Protein AF-A0A0L0C6X7-F1 (afdb_monomer_lite)

pLDDT: mean 72.26, std 14.41, range [31.62, 87.62]

Structure (mmCIF, N/CA/C/O backbone):
data_AF-A0A0L0C6X7-F1
#
_entry.id   AF-A0A0L0C6X7-F1
#
loop_
_atom_site.group_PDB
_atom_site.id
_atom_site.type_symbol
_atom_site.label_atom_id
_atom_site.label_alt_id
_atom_site.label_comp_id
_atom_site.label_asym_id
_atom_site.label_entity_id
_atom_site.label_seq_id
_atom_site.pdbx_PDB_ins_code
_atom_site.Cartn_x
_atom_site.Cartn_y
_atom_site.Cartn_z
_atom_site.occupancy
_atom_site.B_iso_or_equiv
_atom_site.auth_seq_id
_atom_site.auth_comp_id
_atom_site.auth_asym_id
_atom_site.auth_atom_id
_atom_site.pdbx_PDB_model_num
ATOM 1 N N . MET A 1 1 ? 3.028 7.356 3.551 1.00 39.34 1 MET A N 1
ATOM 2 C CA . MET A 1 1 ? 1.626 7.263 4.028 1.00 39.34 1 MET A CA 1
ATOM 3 C C . MET A 1 1 ? 0.658 8.236 3.333 1.00 39.34 1 MET A C 1
ATOM 5 O O . MET A 1 1 ? -0.517 8.190 3.660 1.00 39.34 1 MET A O 1
ATOM 9 N N . ASN A 1 2 ? 1.089 9.032 2.338 1.00 38.38 2 ASN A N 1
ATOM 10 C CA . ASN A 1 2 ? 0.201 9.917 1.555 1.00 38.38 2 ASN A CA 1
ATOM 11 C C . ASN A 1 2 ? -0.473 9.231 0.344 1.00 38.38 2 ASN A C 1
ATOM 13 O O . ASN A 1 2 ? -1.221 9.880 -0.368 1.00 38.38 2 ASN A O 1
ATOM 17 N N . ASN A 1 3 ? -0.219 7.934 0.121 1.00 51.28 3 ASN A N 1
ATOM 18 C CA . ASN A 1 3 ? -0.848 7.122 -0.938 1.00 51.28 3 ASN A CA 1
ATOM 19 C C . ASN A 1 3 ? -2.057 6.310 -0.435 1.00 51.28 3 ASN A C 1
ATOM 21 O O . ASN A 1 3 ? -2.528 5.401 -1.109 1.00 51.28 3 ASN A O 1
ATOM 25 N N . LEU A 1 4 ? -2.519 6.588 0.785 1.00 57.34 4 LEU A N 1
ATOM 26 C CA . LEU A 1 4 ? -3.798 6.093 1.280 1.00 57.34 4 LEU A CA 1
ATOM 27 C C . LEU A 1 4 ? -4.873 7.102 0.901 1.00 57.34 4 LEU A C 1
ATOM 29 O O . LEU A 1 4 ? -4.625 8.305 0.951 1.00 57.34 4 LEU A O 1
ATOM 33 N N . ASP A 1 5 ? -6.044 6.579 0.550 1.00 67.44 5 ASP A N 1
ATOM 34 C CA . ASP A 1 5 ? -7.225 7.338 0.153 1.00 67.44 5 ASP A CA 1
ATOM 35 C C . ASP A 1 5 ? -7.380 8.614 1.014 1.00 67.44 5 ASP A C 1
ATOM 37 O O . ASP A 1 5 ? -7.464 8.514 2.250 1.00 67.44 5 ASP A O 1
ATOM 41 N N . PRO A 1 6 ? -7.341 9.820 0.416 1.00 70.69 6 PRO A N 1
ATOM 42 C CA . PRO A 1 6 ? -7.302 11.076 1.163 1.00 70.69 6 PRO A CA 1
ATOM 43 C C . PRO A 1 6 ? -8.508 11.247 2.095 1.00 70.69 6 PRO A C 1
ATOM 45 O O . PRO A 1 6 ? -8.393 11.886 3.145 1.00 70.69 6 PRO A O 1
ATOM 48 N N . GLU A 1 7 ? -9.648 10.629 1.778 1.00 70.31 7 GLU A N 1
ATOM 49 C CA . GLU A 1 7 ? -10.823 10.606 2.653 1.00 70.31 7 GLU A CA 1
ATOM 50 C C . GLU A 1 7 ? -10.579 9.837 3.958 1.00 70.31 7 GLU A C 1
ATOM 52 O O . GLU A 1 7 ? -11.005 10.270 5.036 1.00 70.31 7 GLU A O 1
ATOM 57 N N . ILE A 1 8 ? -9.849 8.722 3.888 1.00 73.44 8 ILE A N 1
ATOM 58 C CA . ILE A 1 8 ? -9.523 7.880 5.044 1.00 73.44 8 ILE A CA 1
ATOM 59 C C . ILE A 1 8 ? -8.536 8.610 5.947 1.00 73.44 8 ILE A C 1
ATOM 61 O O . ILE A 1 8 ? -8.752 8.703 7.157 1.00 73.44 8 ILE A O 1
ATOM 65 N N . TYR A 1 9 ? -7.485 9.182 5.356 1.00 78.25 9 TYR A N 1
ATOM 66 C CA . TYR A 1 9 ? -6.502 9.967 6.096 1.00 78.25 9 TYR A CA 1
ATOM 67 C C . TYR A 1 9 ? -7.162 11.143 6.824 1.00 78.25 9 TYR A C 1
ATOM 69 O O . TYR A 1 9 ? -6.933 11.343 8.019 1.00 78.25 9 TYR A O 1
ATOM 77 N N . ASN A 1 10 ? -8.036 11.880 6.136 1.00 78.88 10 ASN A N 1
ATOM 78 C CA . ASN A 1 10 ? -8.756 12.999 6.731 1.00 78.88 10 ASN A CA 1
ATOM 79 C C . ASN A 1 10 ? -9.718 12.554 7.837 1.00 78.88 10 ASN A C 1
ATOM 81 O O . ASN A 1 10 ? -9.797 13.221 8.867 1.00 78.88 10 ASN A O 1
ATOM 85 N N . SER A 1 11 ? -10.414 11.428 7.670 1.00 78.38 11 SER A N 1
ATOM 86 C CA . SER A 1 11 ? -11.331 10.900 8.687 1.00 78.38 11 SER A CA 1
ATOM 87 C C . SER A 1 11 ? -10.588 10.459 9.950 1.00 78.38 11 SER A C 1
ATOM 89 O O . SER A 1 11 ? -10.944 10.876 11.050 1.00 78.38 11 SER A O 1
ATOM 91 N N . ILE A 1 12 ? -9.494 9.705 9.805 1.00 80.56 12 ILE A N 1
ATOM 92 C CA . ILE A 1 12 ? -8.656 9.273 10.934 1.00 80.56 12 ILE A CA 1
ATOM 93 C C . ILE A 1 12 ? -8.009 10.472 11.626 1.00 80.56 12 ILE A C 1
ATOM 95 O O . ILE A 1 12 ? -7.945 10.517 12.854 1.00 80.56 12 ILE A O 1
ATOM 99 N N . ARG A 1 13 ? -7.540 11.457 10.855 1.00 83.06 13 ARG A N 1
ATOM 100 C CA . ARG A 1 13 ? -6.948 12.681 11.398 1.00 83.06 13 ARG A CA 1
ATOM 101 C C . ARG A 1 13 ? -7.964 13.479 12.212 1.00 83.06 13 ARG A C 1
ATOM 103 O O . ARG A 1 13 ? -7.655 13.848 13.339 1.00 83.06 13 ARG A O 1
ATOM 110 N N . LYS A 1 14 ? -9.176 13.681 11.683 1.00 81.62 14 LYS A N 1
ATOM 111 C CA . LYS A 1 14 ? -10.276 14.346 12.400 1.00 81.62 14 LYS A CA 1
ATOM 112 C C . LYS A 1 14 ? -10.617 13.618 13.695 1.00 81.62 14 LYS A C 1
ATOM 114 O O . LYS A 1 14 ? -10.717 14.258 14.733 1.00 81.62 14 LYS A O 1
ATOM 119 N N . LEU A 1 15 ? -10.734 12.290 13.641 1.00 82.06 15 LEU A N 1
ATOM 120 C CA . LEU A 1 15 ? -10.953 11.460 14.823 1.00 82.06 15 LEU A CA 1
ATOM 121 C C . LEU A 1 15 ? -9.824 11.647 15.832 1.00 82.06 15 LEU A C 1
ATOM 123 O O . LEU A 1 15 ? -10.096 11.944 16.985 1.00 82.06 15 LEU A O 1
ATOM 127 N N . ARG A 1 16 ? -8.558 11.541 15.425 1.00 82.31 16 ARG A N 1
ATOM 128 C CA . ARG A 1 16 ? -7.404 11.701 16.319 1.00 82.31 16 ARG A CA 1
ATOM 129 C C . ARG A 1 16 ? -7.376 13.070 16.997 1.00 82.31 16 ARG A C 1
ATOM 131 O O . ARG A 1 16 ? -7.236 13.111 18.216 1.00 82.31 16 ARG A O 1
ATOM 138 N N . ASP A 1 17 ? -7.544 14.141 16.228 1.00 82.81 17 ASP A N 1
ATOM 139 C CA . ASP A 1 17 ? -7.424 15.523 16.701 1.00 82.81 17 ASP A CA 1
ATOM 140 C C . ASP A 1 17 ? -8.663 15.969 17.524 1.00 82.81 17 ASP A C 1
ATOM 142 O O . ASP A 1 17 ? -8.645 17.021 18.160 1.00 82.81 17 ASP A O 1
ATOM 146 N N . PHE A 1 18 ? -9.727 15.152 17.566 1.00 81.38 18 PHE A N 1
ATOM 147 C CA . PHE A 1 18 ? -10.926 15.400 18.371 1.00 81.38 18 PHE A CA 1
ATOM 148 C C . PHE A 1 18 ? -10.653 15.277 19.884 1.00 81.38 18 PHE A C 1
ATOM 150 O O . PHE A 1 18 ? -10.047 14.284 20.309 1.00 81.38 18 PHE A O 1
ATOM 157 N N . PRO A 1 19 ? -11.126 16.216 20.724 1.00 79.62 19 PRO A N 1
ATOM 158 C CA . PRO A 1 19 ? -10.933 16.155 22.170 1.00 79.62 19 PRO A CA 1
ATOM 159 C C . PRO A 1 19 ? -11.627 14.935 22.786 1.00 79.62 19 PRO A C 1
ATOM 161 O O . PRO A 1 19 ? -12.753 14.587 22.431 1.00 79.62 19 PRO A O 1
ATOM 164 N N . ASN A 1 20 ? -10.941 14.294 23.734 1.00 75.19 20 ASN A N 1
ATOM 165 C CA . ASN A 1 20 ? -11.393 13.059 24.380 1.00 75.19 20 ASN A CA 1
ATOM 166 C C . ASN A 1 20 ? -12.726 13.223 25.126 1.00 75.19 20 ASN A C 1
ATOM 168 O O . ASN A 1 20 ? -13.497 12.270 25.179 1.00 75.19 20 ASN A O 1
ATOM 172 N N . ASP A 1 21 ? -13.020 14.420 25.630 1.00 73.25 21 ASP A N 1
ATOM 173 C CA . ASP A 1 21 ? -14.218 14.716 26.427 1.00 73.25 21 ASP A CA 1
ATOM 174 C C . ASP A 1 21 ? -15.498 14.843 25.580 1.00 73.25 21 ASP A C 1
ATOM 176 O O . ASP A 1 21 ? -16.597 14.922 26.115 1.00 73.25 21 ASP A O 1
ATOM 180 N N . GLN A 1 22 ? -15.366 14.866 24.248 1.00 73.81 22 GLN A N 1
ATOM 181 C CA . GLN A 1 22 ? -16.485 14.980 23.303 1.00 73.81 22 GLN A CA 1
ATOM 182 C C . GLN A 1 22 ? -16.651 13.727 22.435 1.00 73.81 22 GLN A C 1
ATOM 184 O O . GLN A 1 22 ? -17.471 13.720 21.521 1.00 73.81 22 GLN A O 1
ATOM 189 N N . VAL A 1 23 ? -15.901 12.653 22.698 1.00 74.12 23 VAL A N 1
ATOM 190 C CA . VAL A 1 23 ? -15.968 11.424 21.886 1.00 74.12 23 VAL A CA 1
ATOM 191 C C . VAL A 1 23 ? -17.353 10.779 21.962 1.00 74.12 23 VAL A C 1
ATOM 193 O O . VAL A 1 23 ? -17.857 10.317 20.946 1.00 74.12 23 VAL A O 1
ATOM 196 N N . GLU A 1 24 ? -18.011 10.844 23.121 1.00 72.69 24 GLU A N 1
ATOM 197 C CA . GLU A 1 24 ? -19.377 10.331 23.305 1.00 72.69 24 GLU A CA 1
ATOM 198 C C . GLU A 1 24 ? -20.423 11.095 22.476 1.00 72.69 24 GLU A C 1
ATOM 200 O O . GLU A 1 24 ? -21.462 10.540 22.139 1.00 72.69 24 GLU A O 1
ATOM 205 N N . SER A 1 25 ? -20.145 12.345 22.082 1.00 75.25 25 SER A N 1
ATOM 206 C CA . SER A 1 25 ? -21.055 13.132 21.232 1.00 75.25 25 SER A CA 1
ATOM 207 C C . SER A 1 25 ? -21.041 12.715 19.760 1.00 75.25 25 SER A C 1
ATOM 209 O O . SER A 1 25 ? -21.909 13.134 18.997 1.00 75.25 25 SER A O 1
ATOM 211 N N . LEU A 1 26 ? -20.057 11.906 19.355 1.00 73.31 26 LEU A N 1
ATOM 212 C CA . LEU A 1 26 ? -19.946 11.408 17.987 1.00 73.31 26 LEU A CA 1
ATOM 213 C C . LEU A 1 26 ? -20.868 10.207 17.724 1.00 73.31 26 LEU A C 1
ATOM 215 O O . LEU A 1 26 ? -21.070 9.896 16.554 1.00 73.31 26 LEU A O 1
ATOM 219 N N . ASP A 1 27 ? -21.400 9.562 18.776 1.00 77.56 27 ASP A N 1
ATOM 220 C CA . ASP A 1 27 ? -22.283 8.378 18.717 1.00 77.56 27 ASP A CA 1
ATOM 221 C C . ASP A 1 27 ? -21.803 7.338 17.684 1.00 77.56 27 ASP A C 1
ATOM 223 O O . ASP A 1 27 ? -22.533 6.880 16.805 1.00 77.56 27 ASP A O 1
ATOM 227 N N . LEU A 1 28 ? -20.497 7.052 17.740 1.00 81.75 28 LEU A N 1
ATOM 228 C CA . LEU A 1 28 ? -19.824 6.108 16.856 1.00 81.75 28 LEU A CA 1
ATOM 229 C C . LEU A 1 28 ? -19.820 4.729 17.501 1.00 81.75 28 LEU A C 1
ATOM 231 O O . LEU A 1 28 ? -19.315 4.558 18.609 1.00 81.75 28 LEU A O 1
ATOM 235 N N . ASP A 1 29 ? -20.268 3.728 16.760 1.00 86.31 29 ASP A N 1
ATOM 236 C CA . ASP A 1 29 ? -20.095 2.323 17.094 1.00 86.31 29 ASP A CA 1
ATOM 237 C C . ASP A 1 29 ? -18.917 1.716 16.312 1.00 86.31 29 ASP A C 1
ATOM 239 O O . ASP A 1 29 ? -18.324 2.334 15.422 1.00 86.31 29 ASP A O 1
ATOM 243 N N . PHE A 1 30 ? -18.526 0.484 16.645 1.00 86.31 30 PHE A N 1
ATOM 244 C CA . PHE A 1 30 ? -17.480 -0.231 15.906 1.00 86.31 30 PHE A CA 1
ATOM 245 C C . PHE A 1 30 ? -18.008 -0.824 14.589 1.00 86.31 30 PHE A C 1
ATOM 247 O O . PHE A 1 30 ? -17.733 -1.982 14.264 1.00 86.31 30 PHE A O 1
ATOM 254 N N . THR A 1 31 ? -18.756 -0.036 13.820 1.00 86.19 31 THR A N 1
ATOM 255 C CA . THR A 1 31 ? -19.255 -0.415 12.498 1.00 86.19 31 THR A CA 1
ATOM 256 C C . THR A 1 31 ? -18.764 0.540 11.417 1.00 86.19 31 THR A C 1
ATOM 258 O O . THR A 1 31 ? -18.286 1.647 11.679 1.00 86.19 31 THR A O 1
ATOM 261 N N . ILE A 1 32 ? -18.813 0.086 10.166 1.00 83.81 32 ILE A N 1
ATOM 262 C CA . ILE A 1 32 ? -18.479 0.906 9.008 1.00 83.81 32 ILE A CA 1
ATOM 263 C C . ILE A 1 32 ? -19.396 0.608 7.823 1.00 83.81 32 ILE A C 1
ATOM 265 O O . ILE A 1 32 ? -19.669 -0.547 7.497 1.00 83.81 32 ILE A O 1
ATOM 269 N N . GLY A 1 33 ? -19.815 1.662 7.121 1.00 78.38 33 GLY A N 1
ATOM 270 C CA . GLY A 1 33 ? -20.467 1.548 5.820 1.00 78.38 33 GLY A CA 1
ATOM 271 C C . GLY A 1 33 ? -19.505 0.993 4.764 1.00 78.38 33 GLY A C 1
ATOM 272 O O . GLY A 1 33 ? -18.501 1.614 4.405 1.00 78.38 33 GLY A O 1
ATOM 273 N N . GLY A 1 34 ? -19.793 -0.206 4.274 1.00 72.31 34 GLY A N 1
ATOM 274 C CA . GLY A 1 34 ? -19.127 -0.827 3.138 1.00 72.31 34 GLY A CA 1
ATOM 275 C C . GLY A 1 34 ? -19.518 -0.178 1.808 1.00 72.31 34 GLY A C 1
ATOM 276 O O . GLY A 1 34 ? -20.500 0.552 1.707 1.00 72.31 34 GLY A O 1
ATOM 277 N N . SER A 1 35 ? -18.763 -0.491 0.751 1.00 66.31 35 SER A N 1
ATOM 278 C CA . SER A 1 35 ? -18.944 0.100 -0.591 1.00 66.31 35 SER A CA 1
ATOM 279 C C . SER A 1 35 ? -20.312 -0.163 -1.236 1.00 66.31 35 SER A C 1
ATOM 281 O O . SER A 1 35 ? -20.698 0.552 -2.152 1.00 66.31 35 SER A O 1
ATOM 283 N N . GLN A 1 36 ? -21.048 -1.169 -0.757 1.00 67.94 36 GLN A N 1
ATOM 284 C CA . GLN A 1 36 ? -22.376 -1.546 -1.255 1.00 67.94 36 GLN A CA 1
ATOM 285 C C . GLN A 1 36 ? -23.506 -1.159 -0.285 1.00 67.94 36 GLN A C 1
ATOM 287 O O . GLN A 1 36 ? -24.591 -1.726 -0.346 1.00 67.94 36 GLN A O 1
ATOM 292 N N . GLY A 1 37 ? -23.250 -0.248 0.661 1.00 70.50 37 GLY A N 1
ATOM 293 C CA . GLY A 1 37 ? -24.230 0.134 1.687 1.00 70.50 37 GLY A CA 1
ATOM 294 C C . GLY A 1 37 ? -24.436 -0.915 2.786 1.00 70.50 37 GLY A C 1
ATOM 295 O O . GLY A 1 37 ? -25.290 -0.743 3.649 1.00 70.50 37 GLY A O 1
ATOM 296 N N . GLN A 1 38 ? -23.648 -1.992 2.782 1.00 78.94 38 GLN A N 1
ATOM 297 C CA . GLN A 1 38 ? -23.633 -2.988 3.852 1.00 78.94 38 GLN A CA 1
ATOM 298 C C . GLN A 1 38 ? -22.901 -2.447 5.083 1.00 78.94 38 GLN A C 1
ATOM 300 O O . GLN A 1 38 ? -21.799 -1.920 4.958 1.00 78.94 38 GLN A O 1
ATOM 305 N N . ILE A 1 39 ? -23.488 -2.598 6.266 1.00 82.75 39 ILE A N 1
ATOM 306 C CA . ILE A 1 39 ? -22.820 -2.271 7.528 1.00 82.75 39 ILE A CA 1
ATOM 307 C C . ILE A 1 39 ? -21.921 -3.451 7.890 1.00 82.75 39 ILE A C 1
ATOM 309 O O . ILE A 1 39 ? -22.380 -4.591 7.950 1.00 82.75 39 ILE A O 1
ATOM 313 N N . VAL A 1 40 ? -20.633 -3.182 8.081 1.00 83.94 40 VAL A N 1
ATOM 314 C CA . VAL A 1 40 ? -19.640 -4.186 8.464 1.00 83.94 40 VAL A CA 1
ATOM 315 C C . VAL A 1 40 ? -19.156 -3.885 9.872 1.00 83.94 40 VAL A C 1
ATOM 317 O O . VAL A 1 40 ? -18.713 -2.774 10.159 1.00 83.94 40 VAL A O 1
ATOM 320 N N . ASP A 1 41 ? -19.221 -4.886 10.740 1.00 86.44 41 ASP A N 1
ATOM 321 C CA . ASP A 1 41 ? -18.661 -4.818 12.083 1.00 86.44 41 ASP A CA 1
ATOM 322 C C . ASP A 1 41 ? -17.118 -4.863 12.014 1.00 86.44 41 ASP A C 1
ATOM 324 O O . ASP A 1 41 ? -16.539 -5.802 11.463 1.00 86.44 41 ASP A O 1
ATOM 328 N N . LEU A 1 42 ? -16.438 -3.864 12.590 1.00 84.88 42 LEU A N 1
ATOM 329 C CA . LEU A 1 42 ? -14.969 -3.817 12.688 1.00 84.88 42 LEU A CA 1
ATOM 330 C C . LEU A 1 42 ? -14.425 -4.817 13.722 1.00 84.88 42 LEU A C 1
ATOM 332 O O . LEU A 1 42 ? -13.296 -5.285 13.605 1.00 84.88 42 LEU A O 1
ATOM 336 N N . ILE A 1 43 ? -15.228 -5.139 14.738 1.00 84.50 43 ILE A N 1
ATOM 337 C CA . ILE A 1 43 ? -14.937 -6.123 15.790 1.00 84.50 43 ILE A CA 1
ATOM 338 C C . ILE A 1 43 ? -16.163 -7.020 16.008 1.00 84.50 43 ILE A C 1
ATOM 340 O O . ILE A 1 43 ? -17.273 -6.606 15.681 1.00 84.50 43 ILE A O 1
ATOM 344 N N . PRO A 1 44 ? -16.025 -8.218 16.604 1.00 83.69 44 PRO A N 1
ATOM 345 C CA . PRO A 1 44 ? -17.174 -9.076 16.885 1.00 83.69 44 PRO A CA 1
ATOM 346 C C . PRO A 1 44 ? -18.231 -8.349 17.733 1.00 83.69 44 PRO A C 1
ATOM 348 O O . PRO A 1 44 ? -17.939 -7.930 18.851 1.00 83.69 44 PRO A O 1
ATOM 351 N N . ASN A 1 45 ? -19.464 -8.240 17.225 1.00 83.38 45 ASN A N 1
ATOM 352 C CA . ASN A 1 45 ? -20.555 -7.452 17.822 1.00 83.38 45 ASN A CA 1
ATOM 353 C C . ASN A 1 45 ? -20.269 -5.939 17.919 1.00 83.38 45 ASN A C 1
ATOM 355 O O . ASN A 1 45 ? -20.712 -5.291 18.870 1.00 83.38 45 ASN A O 1
ATOM 359 N N . GLY A 1 46 ? -19.552 -5.372 16.945 1.00 82.00 46 GLY A N 1
ATOM 360 C CA . GLY A 1 46 ? -19.185 -3.954 16.912 1.00 82.00 46 GLY A CA 1
ATOM 361 C C . GLY A 1 46 ? -20.378 -3.000 17.000 1.00 82.00 46 GLY A C 1
ATOM 362 O O . GLY A 1 46 ? -20.298 -2.004 17.712 1.00 82.00 46 GLY A O 1
ATOM 363 N N . SER A 1 47 ? -21.517 -3.382 16.419 1.00 82.44 47 SER A N 1
ATOM 364 C CA . SER A 1 47 ? -22.804 -2.670 16.522 1.00 82.44 47 SER A CA 1
ATOM 365 C C . SER A 1 47 ? -23.321 -2.452 17.961 1.00 82.44 47 SER A C 1
ATOM 367 O O . SER A 1 47 ? -24.231 -1.660 18.184 1.00 82.44 47 SER A O 1
ATOM 369 N N . LYS A 1 48 ? -22.808 -3.186 18.960 1.00 82.50 48 LYS A N 1
ATOM 370 C CA . LYS A 1 48 ? -23.206 -3.052 20.380 1.00 82.50 48 LYS A CA 1
ATOM 371 C C . LYS A 1 48 ? -22.169 -2.325 21.230 1.00 82.50 48 LYS A C 1
ATOM 373 O O . LYS A 1 48 ? -22.397 -2.117 22.420 1.00 82.50 48 LYS A O 1
ATOM 378 N N . ILE A 1 49 ? -21.014 -2.009 20.653 1.00 85.31 49 ILE A N 1
ATOM 379 C CA . ILE A 1 49 ? -19.882 -1.437 21.367 1.00 85.31 49 ILE A CA 1
ATOM 380 C C . ILE A 1 49 ? -19.754 0.007 20.904 1.00 85.31 49 ILE A C 1
ATOM 382 O O . ILE A 1 49 ? -19.479 0.274 19.739 1.00 85.31 49 ILE A O 1
ATOM 386 N N . GLN A 1 50 ? -19.964 0.928 21.837 1.00 84.62 50 GLN A N 1
ATOM 387 C CA . GLN A 1 50 ? -19.814 2.357 21.600 1.00 84.62 50 GLN A CA 1
ATOM 388 C C . GLN A 1 50 ? -18.346 2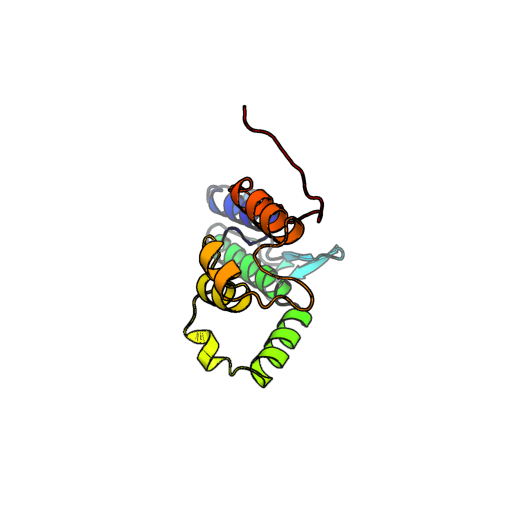.763 21.729 1.00 84.62 50 GLN A C 1
ATOM 390 O O . GLN A 1 50 ? -17.625 2.286 22.615 1.00 84.62 50 GLN A O 1
ATOM 395 N N . VAL A 1 51 ? -17.900 3.644 20.840 1.00 83.88 51 VAL A N 1
ATOM 396 C CA . VAL A 1 51 ? -16.555 4.208 20.870 1.00 83.88 51 VAL A CA 1
ATOM 397 C C . VAL A 1 51 ? -16.497 5.246 21.985 1.00 83.88 51 VAL A C 1
ATOM 399 O O . VAL A 1 51 ? -17.209 6.243 21.994 1.00 83.88 51 VAL A O 1
ATOM 402 N N . ASN A 1 52 ? -15.599 5.012 22.931 1.00 83.69 52 ASN A N 1
ATOM 403 C CA . ASN A 1 52 ? -15.311 5.906 24.049 1.00 83.69 52 ASN A CA 1
ATOM 404 C C . ASN A 1 52 ? -13.860 6.397 23.976 1.00 83.69 52 ASN A C 1
ATOM 406 O O . ASN A 1 52 ? -13.057 5.911 23.176 1.00 83.69 52 ASN A O 1
ATOM 410 N N . SER A 1 53 ? -13.488 7.363 24.814 1.00 80.62 53 SER A N 1
ATOM 411 C CA . SER A 1 53 ? -12.172 8.016 24.750 1.00 80.62 53 SER A CA 1
ATOM 412 C C . SER A 1 53 ? -11.004 7.031 24.898 1.00 80.62 53 SER A C 1
ATOM 414 O O . SER A 1 53 ? -9.958 7.215 24.277 1.00 80.62 53 SER A O 1
ATOM 416 N N . SER A 1 54 ? -11.193 5.952 25.663 1.00 82.81 54 SER A N 1
ATOM 417 C CA . SER A 1 54 ? -10.203 4.882 25.841 1.00 82.81 54 SER A CA 1
ATOM 418 C C . SER A 1 54 ? -10.125 3.921 24.648 1.00 82.81 54 SER A C 1
ATOM 420 O O . SER A 1 54 ? -9.041 3.453 24.311 1.00 82.81 54 SER A O 1
ATOM 422 N N . SER A 1 55 ? -11.249 3.638 23.983 1.00 83.38 55 SER A N 1
ATOM 423 C CA . SER A 1 55 ? -11.327 2.716 22.838 1.00 83.38 55 SER A CA 1
ATOM 424 C C . SER A 1 55 ? -11.179 3.404 21.476 1.00 83.38 55 SER A C 1
ATOM 426 O O . SER A 1 55 ? -11.003 2.738 20.459 1.00 83.38 55 SER A O 1
ATOM 428 N N . LYS A 1 56 ? -11.134 4.738 21.444 1.00 83.56 56 LYS A N 1
ATOM 429 C CA . LYS A 1 56 ? -10.867 5.562 20.257 1.00 83.56 56 LYS A CA 1
ATOM 430 C C . LYS A 1 56 ? -9.651 5.091 19.455 1.00 83.56 56 LYS A C 1
ATOM 432 O O . LYS A 1 56 ? -9.705 4.987 18.231 1.00 83.56 56 LYS A O 1
ATOM 437 N N . PHE A 1 57 ? -8.546 4.785 20.134 1.00 84.75 57 PHE A N 1
ATOM 438 C CA . PHE A 1 57 ? -7.329 4.310 19.469 1.00 84.75 57 PHE A CA 1
ATOM 439 C C . PHE A 1 57 ? -7.516 2.919 18.847 1.00 84.75 57 PHE A C 1
ATOM 441 O O . PHE A 1 57 ? -7.016 2.645 17.753 1.00 84.75 57 PHE A O 1
ATOM 448 N N . GLN A 1 58 ? -8.277 2.056 19.521 1.00 87.62 58 GLN A N 1
ATOM 449 C CA . GLN A 1 58 ? -8.638 0.740 19.008 1.00 87.62 58 GLN A CA 1
ATOM 450 C C . GLN A 1 58 ? -9.530 0.870 17.769 1.00 87.62 58 GLN A C 1
ATOM 452 O O . GLN A 1 58 ? -9.235 0.238 16.760 1.00 87.62 58 GLN A O 1
ATOM 457 N N . TYR A 1 59 ? -10.540 1.746 17.800 1.00 87.12 59 TYR A N 1
ATOM 458 C CA . TYR A 1 59 ? -11.393 2.027 16.643 1.00 87.12 59 TYR A CA 1
ATOM 459 C C . TYR A 1 59 ? -10.575 2.480 15.431 1.00 87.12 59 TYR A C 1
ATOM 461 O O . TYR A 1 59 ? -10.697 1.904 14.355 1.00 87.12 59 TYR A O 1
ATOM 469 N N . ILE A 1 60 ? -9.673 3.453 15.611 1.00 86.25 60 ILE A N 1
ATOM 470 C CA . ILE A 1 60 ? -8.793 3.934 14.535 1.00 86.25 60 ILE A CA 1
ATOM 471 C C . ILE A 1 60 ? -7.931 2.795 13.979 1.00 86.25 60 ILE A C 1
ATOM 473 O O . ILE A 1 60 ? -7.777 2.667 12.766 1.00 86.25 60 ILE A O 1
ATOM 477 N N . THR A 1 61 ? -7.373 1.959 14.854 1.00 87.12 61 THR A N 1
ATOM 478 C CA . THR A 1 61 ? -6.516 0.840 14.447 1.00 87.12 61 THR A CA 1
ATOM 479 C C . THR A 1 61 ? -7.292 -0.194 13.632 1.00 87.12 61 THR A C 1
ATOM 481 O O . THR A 1 61 ? -6.818 -0.616 12.576 1.00 87.12 61 THR A O 1
ATOM 484 N N . GLU A 1 62 ? -8.488 -0.580 14.076 1.00 86.75 62 GLU A N 1
ATOM 485 C CA . GLU A 1 62 ? -9.333 -1.541 13.358 1.00 86.75 62 GLU A CA 1
ATOM 486 C C . GLU A 1 62 ? -9.887 -0.959 12.052 1.00 86.75 62 GLU A C 1
ATOM 488 O O . GLU A 1 62 ? -9.880 -1.635 11.024 1.00 86.75 62 GLU A O 1
ATOM 493 N N . LEU A 1 63 ? -10.246 0.327 12.035 1.00 84.12 63 LEU A N 1
ATOM 494 C CA . LEU A 1 63 ? -10.632 1.044 10.821 1.00 84.12 63 LEU A CA 1
ATOM 495 C C . LEU A 1 63 ? -9.502 1.034 9.777 1.00 84.12 63 LEU A C 1
ATOM 497 O O . LEU A 1 63 ? -9.736 0.713 8.609 1.00 84.12 63 LEU A O 1
ATOM 501 N N . CYS A 1 64 ? -8.269 1.337 10.199 1.00 83.62 64 CYS A N 1
ATOM 502 C CA . CYS A 1 64 ? -7.080 1.260 9.351 1.00 83.62 64 CYS A CA 1
ATOM 503 C C . CYS A 1 64 ? -6.882 -0.151 8.795 1.00 83.62 64 CYS A C 1
ATOM 505 O O . CYS A 1 64 ? -6.689 -0.307 7.591 1.00 83.62 64 CYS A O 1
ATOM 507 N N . LYS A 1 65 ? -6.945 -1.179 9.650 1.00 83.50 65 LYS A N 1
ATOM 508 C CA . LYS A 1 65 ? -6.786 -2.581 9.237 1.00 83.50 65 LYS A CA 1
ATOM 509 C C . LYS A 1 65 ? -7.848 -2.997 8.231 1.00 83.50 65 LYS A C 1
ATOM 511 O O . LYS A 1 65 ? -7.498 -3.573 7.205 1.00 83.50 65 LYS A O 1
ATOM 516 N N . TYR A 1 66 ? -9.117 -2.688 8.492 1.00 82.88 66 TYR A N 1
ATOM 517 C CA . TYR A 1 66 ? -10.221 -3.014 7.595 1.00 82.88 66 TYR A CA 1
ATOM 518 C C . TYR A 1 66 ? -10.028 -2.366 6.221 1.00 82.88 66 TYR A C 1
ATOM 520 O O . TYR A 1 66 ? -10.102 -3.039 5.193 1.00 82.88 66 TYR A O 1
ATOM 528 N N . LYS A 1 67 ? -9.699 -1.070 6.187 1.00 78.25 67 LYS A N 1
ATOM 529 C CA . LYS A 1 67 ? -9.476 -0.344 4.932 1.00 78.25 67 LYS A CA 1
ATOM 530 C C . LYS A 1 67 ? -8.223 -0.801 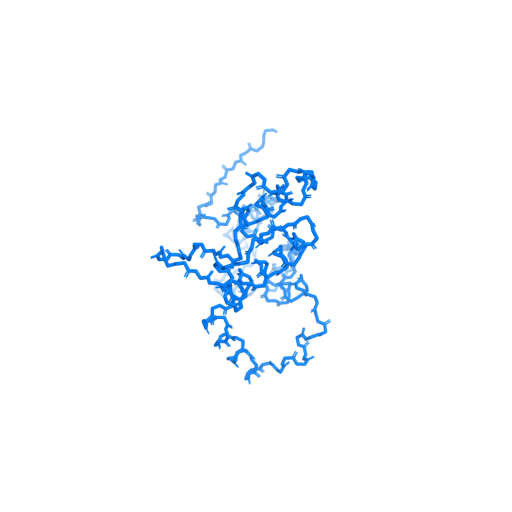4.183 1.00 78.25 67 LYS A C 1
ATOM 532 O O . LYS A 1 67 ? -8.277 -0.939 2.964 1.00 78.25 67 LYS A O 1
ATOM 537 N N . LEU A 1 68 ? -7.123 -1.083 4.884 1.00 75.88 68 LEU A N 1
ATOM 538 C CA . LEU A 1 68 ? -5.914 -1.653 4.280 1.00 75.88 68 LEU A CA 1
ATOM 539 C C . LEU A 1 68 ? -6.194 -3.044 3.704 1.00 75.88 68 LEU A C 1
ATOM 541 O O . LEU A 1 68 ? -5.818 -3.317 2.570 1.00 75.88 68 LEU A O 1
ATOM 545 N N . SER A 1 69 ? -6.921 -3.888 4.435 1.00 74.69 69 SER A N 1
ATOM 546 C C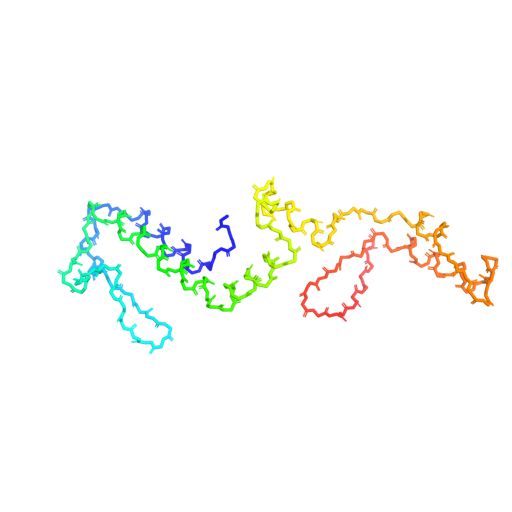A . SER A 1 69 ? -7.306 -5.231 3.980 1.00 74.69 69 SER A CA 1
ATOM 547 C C . SER A 1 69 ? -8.216 -5.177 2.753 1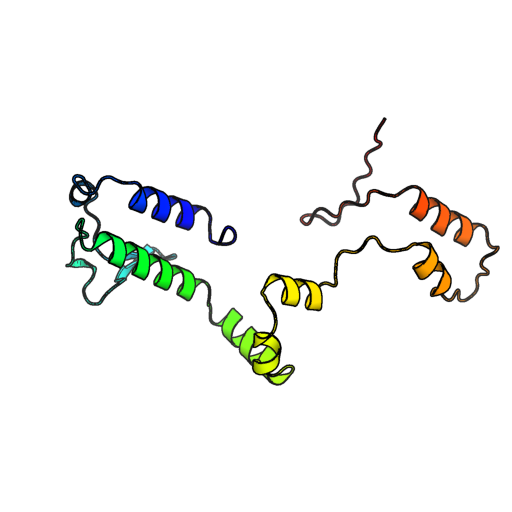.00 74.69 69 SER A C 1
ATOM 549 O O . SER A 1 69 ? -8.031 -5.948 1.820 1.00 74.69 69 SER A O 1
ATOM 551 N N . ALA A 1 70 ? -9.145 -4.218 2.695 1.00 65.81 70 ALA A N 1
ATOM 552 C CA . ALA A 1 70 ? -9.962 -3.977 1.505 1.00 65.81 70 ALA A CA 1
ATOM 553 C C . ALA A 1 70 ? -9.146 -3.466 0.299 1.00 65.81 70 ALA A C 1
ATOM 555 O O . ALA A 1 70 ? -9.588 -3.606 -0.842 1.00 65.81 70 ALA A O 1
ATOM 556 N N . CYS A 1 71 ? -7.969 -2.879 0.537 1.00 60.66 71 CYS A N 1
ATOM 557 C CA . CYS A 1 71 ? -7.011 -2.503 -0.503 1.00 60.66 71 CYS A CA 1
ATOM 558 C C . CYS A 1 71 ? -6.227 -3.729 -1.019 1.00 60.66 71 CYS A C 1
ATOM 560 O O . CYS A 1 71 ? -5.966 -3.839 -2.217 1.00 60.66 71 CYS A O 1
ATOM 562 N N . PHE A 1 72 ? -5.954 -4.714 -0.151 1.00 62.91 72 PHE A N 1
ATOM 563 C CA . PHE A 1 72 ? -5.474 -6.055 -0.520 1.00 62.91 72 PHE A CA 1
ATOM 564 C C . PHE A 1 72 ? -6.607 -6.916 -1.088 1.00 62.91 72 PHE A C 1
ATOM 566 O O . PHE A 1 72 ? -6.965 -7.973 -0.569 1.00 62.91 72 PHE A O 1
ATOM 573 N N . ARG A 1 73 ? -7.197 -6.446 -2.185 1.00 65.75 73 ARG A N 1
ATOM 574 C CA . ARG A 1 73 ? -8.184 -7.219 -2.929 1.00 65.75 73 ARG A CA 1
ATOM 575 C C . ARG A 1 73 ? -7.541 -8.506 -3.478 1.00 65.75 73 ARG A C 1
ATOM 577 O O . ARG A 1 73 ? -6.329 -8.526 -3.712 1.00 65.75 73 ARG A O 1
ATOM 584 N N . PRO A 1 74 ? -8.320 -9.573 -3.736 1.00 69.25 74 PRO A N 1
ATOM 585 C CA . PRO A 1 74 ? -7.800 -10.832 -4.283 1.00 69.25 74 PRO A CA 1
ATOM 586 C C . PRO A 1 74 ? -6.952 -10.656 -5.552 1.00 69.25 74 PRO A C 1
ATOM 588 O O . PRO A 1 74 ? -6.019 -11.420 -5.767 1.00 69.25 74 PRO A O 1
ATOM 591 N N . GLN A 1 75 ? -7.202 -9.611 -6.345 1.00 72.75 75 GLN A N 1
ATOM 592 C CA . GLN A 1 75 ? -6.406 -9.265 -7.524 1.00 72.75 75 GLN A CA 1
ATOM 593 C C . GLN A 1 75 ? -4.938 -8.981 -7.173 1.00 72.75 75 GLN A C 1
ATOM 595 O O . GLN A 1 75 ? -4.038 -9.477 -7.845 1.00 72.75 75 GLN A O 1
ATOM 600 N N . THR A 1 76 ? -4.685 -8.230 -6.098 1.00 74.19 76 THR A N 1
ATOM 601 C CA . THR A 1 76 ? -3.324 -7.921 -5.635 1.00 74.19 76 THR A CA 1
ATOM 602 C C . THR A 1 76 ? -2.634 -9.173 -5.101 1.00 74.19 76 THR A C 1
ATOM 604 O O . THR A 1 76 ? -1.444 -9.364 -5.327 1.00 74.19 76 THR A O 1
ATOM 607 N N . LEU A 1 77 ? -3.377 -10.058 -4.429 1.00 79.25 77 LEU A N 1
ATOM 608 C CA . LEU A 1 77 ? -2.840 -11.333 -3.947 1.00 79.25 77 LEU A CA 1
ATOM 609 C C . LEU A 1 77 ? -2.457 -12.267 -5.100 1.00 79.25 77 LEU A C 1
ATOM 611 O O . LEU A 1 77 ? -1.394 -12.871 -5.043 1.00 79.25 77 LEU A O 1
ATOM 615 N N . TRP A 1 78 ? -3.262 -12.348 -6.162 1.00 82.94 78 TRP A N 1
ATOM 616 C CA . TRP A 1 78 ? -2.909 -13.127 -7.355 1.00 82.94 78 TRP A CA 1
ATOM 617 C C . TRP A 1 78 ? -1.711 -12.551 -8.103 1.00 82.94 78 TRP A C 1
ATOM 619 O O . TRP A 1 78 ? -0.888 -13.310 -8.605 1.00 82.94 78 TRP A O 1
ATOM 629 N N . LEU A 1 79 ? -1.575 -11.223 -8.139 1.00 80.62 79 LEU A N 1
ATOM 630 C CA . LEU A 1 79 ? -0.379 -10.586 -8.681 1.00 80.62 79 LEU A CA 1
ATOM 631 C C . LEU A 1 79 ? 0.863 -10.959 -7.865 1.00 80.62 79 LEU A C 1
ATOM 633 O O . LEU A 1 79 ? 1.881 -11.324 -8.443 1.00 80.62 79 LEU A O 1
ATOM 637 N N . LEU A 1 80 ? 0.779 -10.894 -6.533 1.00 79.62 80 LEU A N 1
ATOM 638 C CA . LEU A 1 80 ? 1.877 -11.289 -5.649 1.00 79.62 80 LEU A CA 1
ATOM 639 C C . LEU A 1 80 ? 2.216 -12.776 -5.788 1.00 79.62 80 LEU A C 1
ATOM 641 O O . LEU A 1 80 ? 3.392 -13.127 -5.771 1.00 79.62 80 LEU A O 1
ATOM 645 N N . ASP A 1 81 ? 1.211 -13.635 -5.959 1.00 84.06 81 ASP A N 1
ATOM 646 C CA . ASP A 1 81 ? 1.411 -15.066 -6.189 1.00 84.06 81 ASP A CA 1
ATOM 647 C C . ASP A 1 81 ? 2.121 -15.326 -7.525 1.00 84.06 81 ASP A C 1
ATOM 649 O O . ASP A 1 81 ? 3.136 -16.020 -7.559 1.00 84.06 81 ASP A O 1
ATOM 653 N N . GLY A 1 82 ? 1.671 -14.682 -8.607 1.00 85.62 82 GLY A N 1
ATOM 654 C CA . GLY A 1 82 ? 2.334 -14.750 -9.910 1.00 85.62 82 GLY A CA 1
ATOM 655 C C . GLY A 1 82 ? 3.759 -14.189 -9.880 1.00 85.62 82 GLY A C 1
ATOM 656 O O . GLY A 1 82 ? 4.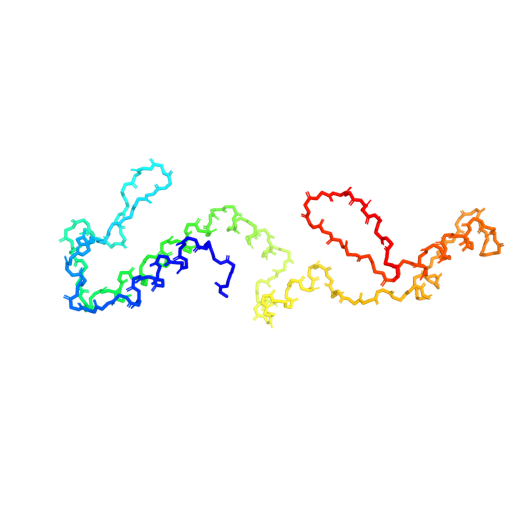676 -14.791 -10.434 1.00 85.62 82 GLY A O 1
ATOM 657 N N . LEU A 1 83 ? 3.978 -13.079 -9.172 1.00 83.00 83 LEU A N 1
ATOM 658 C CA . LEU A 1 83 ? 5.306 -12.492 -9.001 1.00 83.00 83 LEU A CA 1
ATOM 659 C C . LEU A 1 83 ? 6.238 -13.432 -8.227 1.00 83.00 83 LEU A C 1
ATOM 661 O O . LEU A 1 83 ? 7.388 -13.600 -8.621 1.00 83.00 83 LEU A O 1
ATOM 665 N N . ASN A 1 84 ? 5.738 -14.089 -7.177 1.00 84.38 84 ASN A N 1
ATOM 666 C CA . ASN A 1 84 ? 6.511 -15.024 -6.358 1.00 84.38 84 ASN A CA 1
ATOM 667 C C . ASN A 1 84 ? 6.946 -16.285 -7.129 1.00 84.38 84 ASN A C 1
ATOM 669 O O . ASN A 1 84 ? 7.935 -16.916 -6.757 1.00 84.38 84 ASN A O 1
ATOM 673 N N . GLN A 1 85 ? 6.241 -16.651 -8.207 1.00 84.50 85 GLN A N 1
ATOM 674 C CA . GLN A 1 85 ? 6.652 -17.748 -9.093 1.00 84.50 85 GLN A CA 1
ATOM 675 C C . GLN A 1 85 ? 7.876 -17.389 -9.949 1.00 84.50 85 GLN A C 1
ATOM 677 O O . GLN A 1 85 ? 8.659 -18.273 -10.290 1.00 84.50 85 GLN A O 1
ATOM 682 N N . ILE A 1 86 ? 8.051 -16.108 -10.287 1.00 84.38 86 ILE A N 1
ATOM 683 C CA . ILE A 1 86 ? 9.145 -15.628 -11.144 1.00 84.38 86 ILE A CA 1
ATOM 684 C C . ILE A 1 86 ? 10.328 -15.163 -10.288 1.00 84.38 86 ILE A C 1
ATOM 686 O O . ILE A 1 86 ? 11.475 -15.524 -10.547 1.00 84.38 86 ILE A O 1
ATOM 690 N N . ILE A 1 87 ? 10.051 -14.369 -9.253 1.00 82.12 87 ILE A N 1
ATOM 691 C CA . ILE A 1 87 ? 11.044 -13.781 -8.357 1.00 82.12 87 ILE A CA 1
ATOM 692 C C . ILE A 1 87 ? 10.665 -14.159 -6.923 1.00 82.12 87 ILE A C 1
ATOM 694 O O . ILE A 1 87 ? 9.640 -13.691 -6.422 1.00 82.12 87 ILE A O 1
ATOM 698 N N . PRO A 1 88 ? 11.485 -14.957 -6.212 1.00 80.44 88 PRO A N 1
ATOM 699 C CA . PRO A 1 88 ? 11.185 -15.323 -4.837 1.00 80.44 88 PRO A CA 1
ATOM 700 C C . PRO A 1 88 ? 11.055 -14.078 -3.954 1.00 80.44 88 PRO A C 1
ATOM 702 O O . PRO A 1 88 ? 11.976 -13.265 -3.878 1.00 80.44 88 PRO A O 1
ATOM 705 N N . VAL A 1 89 ? 9.961 -13.971 -3.196 1.00 74.50 89 VAL A N 1
ATOM 706 C CA . VAL A 1 89 ? 9.663 -12.801 -2.339 1.00 74.50 89 VAL A CA 1
ATOM 707 C C . VAL A 1 89 ? 10.789 -12.473 -1.342 1.00 74.50 89 VAL A C 1
ATOM 709 O O . VAL A 1 89 ? 10.960 -11.321 -0.951 1.00 74.50 89 VAL A O 1
ATOM 712 N N . LYS A 1 90 ? 11.632 -13.451 -0.981 1.00 77.56 90 LYS A N 1
ATOM 713 C CA . LYS A 1 90 ? 12.833 -13.236 -0.148 1.00 77.56 90 LYS A CA 1
ATOM 714 C C . LYS A 1 90 ? 13.795 -12.194 -0.729 1.00 77.56 90 LYS A C 1
ATOM 716 O O . LYS A 1 90 ? 14.443 -11.494 0.037 1.00 77.56 90 LYS A O 1
ATOM 721 N N . TRP A 1 91 ? 13.879 -12.105 -2.054 1.00 78.69 91 TRP A N 1
ATOM 722 C CA . TRP A 1 91 ? 14.725 -11.143 -2.756 1.00 78.69 91 TRP A CA 1
ATOM 723 C C . TRP A 1 91 ? 14.069 -9.769 -2.805 1.00 78.69 91 TRP A C 1
ATOM 725 O O . TRP A 1 91 ? 14.755 -8.769 -2.698 1.00 78.69 91 TRP A O 1
ATOM 735 N N . LEU A 1 92 ? 12.740 -9.707 -2.889 1.00 74.12 92 LEU A N 1
ATOM 736 C CA . LEU A 1 92 ? 12.004 -8.442 -2.834 1.00 74.12 92 LEU A CA 1
ATOM 737 C C . LEU A 1 92 ? 12.062 -7.798 -1.444 1.00 74.12 92 LEU A C 1
ATOM 739 O O . LEU A 1 92 ? 12.006 -6.580 -1.328 1.00 74.12 92 LEU A O 1
ATOM 743 N N . ASN A 1 93 ? 12.234 -8.602 -0.393 1.00 75.88 93 ASN A N 1
ATOM 744 C CA . ASN A 1 93 ? 12.264 -8.132 0.991 1.00 75.88 93 ASN A CA 1
ATOM 745 C C . ASN A 1 93 ? 13.539 -7.348 1.368 1.00 75.88 93 ASN A C 1
ATOM 747 O O . ASN A 1 93 ? 13.629 -6.843 2.485 1.00 75.88 93 ASN A O 1
ATOM 751 N N . ILE A 1 94 ? 14.532 -7.271 0.474 1.00 82.44 94 ILE A N 1
ATOM 752 C CA . ILE A 1 94 ? 15.737 -6.446 0.671 1.00 82.44 94 ILE A CA 1
ATOM 753 C C . ILE A 1 94 ? 15.552 -5.012 0.154 1.00 82.44 94 ILE A C 1
ATOM 755 O O . ILE A 1 94 ? 16.363 -4.154 0.486 1.00 82.44 94 ILE A O 1
ATOM 759 N N . PHE A 1 95 ? 14.513 -4.761 -0.652 1.00 75.81 95 PHE A N 1
ATOM 760 C CA . PHE A 1 95 ? 14.254 -3.468 -1.283 1.00 75.81 95 PHE A CA 1
ATOM 761 C C . PHE A 1 95 ? 13.157 -2.701 -0.546 1.00 75.81 95 PHE A C 1
ATOM 763 O O . PHE A 1 95 ? 12.127 -3.255 -0.159 1.00 75.81 95 PHE A O 1
ATOM 770 N N . ASN A 1 96 ? 13.335 -1.389 -0.417 1.00 79.94 96 ASN A N 1
ATOM 771 C CA . ASN A 1 96 ? 12.258 -0.493 -0.013 1.00 79.94 96 ASN A CA 1
ATOM 772 C C . ASN A 1 96 ? 11.285 -0.251 -1.177 1.00 79.94 96 ASN A C 1
ATOM 774 O O . ASN A 1 96 ? 11.640 -0.403 -2.344 1.00 79.94 96 ASN A O 1
ATOM 778 N N . ALA A 1 97 ? 10.062 0.202 -0.878 1.00 76.31 97 ALA A N 1
ATOM 779 C CA . ALA A 1 97 ? 9.037 0.461 -1.899 1.00 76.31 97 ALA A CA 1
ATOM 780 C C . ALA A 1 97 ? 9.527 1.386 -3.034 1.00 76.31 97 ALA A C 1
ATOM 782 O O . ALA A 1 97 ? 9.206 1.159 -4.196 1.00 76.31 97 ALA A O 1
ATOM 783 N N . THR A 1 98 ? 10.344 2.393 -2.709 1.00 75.75 98 THR A N 1
ATOM 784 C CA . THR A 1 98 ? 10.946 3.302 -3.696 1.00 75.75 98 THR A CA 1
ATOM 785 C C . THR A 1 98 ? 11.994 2.608 -4.565 1.00 75.75 98 THR A C 1
ATOM 787 O O . THR A 1 98 ? 12.029 2.826 -5.769 1.00 75.75 98 THR A O 1
ATOM 790 N N . GLU A 1 99 ? 12.836 1.753 -3.984 1.00 80.62 99 GLU A N 1
ATOM 791 C CA . GLU A 1 99 ? 13.886 1.036 -4.721 1.00 80.62 99 GLU A CA 1
ATOM 792 C C . GLU A 1 99 ? 13.288 -0.026 -5.638 1.00 80.62 99 GLU A C 1
ATOM 794 O O . GLU A 1 99 ? 13.721 -0.155 -6.776 1.00 80.62 99 GLU A O 1
ATOM 799 N N . LEU A 1 100 ? 12.248 -0.730 -5.182 1.00 79.44 100 LEU A N 1
ATOM 800 C CA . LEU A 1 100 ? 11.498 -1.655 -6.025 1.00 79.44 100 LEU A CA 1
ATOM 801 C C . LEU A 1 100 ? 10.838 -0.919 -7.196 1.00 79.44 100 LEU A C 1
ATOM 803 O O . LEU A 1 100 ? 10.880 -1.395 -8.326 1.00 79.44 100 LEU A O 1
ATOM 807 N N . ASN A 1 101 ? 10.265 0.259 -6.940 1.00 78.38 101 ASN A N 1
ATOM 808 C CA . ASN A 1 101 ? 9.691 1.092 -7.990 1.00 78.38 101 ASN A CA 1
ATOM 809 C C . ASN A 1 101 ? 10.753 1.537 -9.007 1.00 78.38 101 ASN A C 1
ATOM 811 O O . ASN A 1 101 ? 10.497 1.493 -10.204 1.00 78.38 101 ASN A O 1
ATOM 815 N N . ASN A 1 102 ? 11.950 1.904 -8.545 1.00 78.25 102 ASN A N 1
ATOM 816 C CA . ASN A 1 102 ? 13.078 2.239 -9.417 1.00 78.25 102 ASN A CA 1
ATOM 817 C C . ASN A 1 102 ? 13.630 1.011 -10.157 1.00 78.25 102 ASN A C 1
ATOM 819 O O . ASN A 1 102 ? 14.118 1.139 -11.270 1.00 78.25 102 ASN A O 1
ATOM 823 N N . LEU A 1 103 ? 13.559 -0.185 -9.572 1.00 80.00 103 LEU A N 1
ATOM 824 C CA . LEU A 1 103 ? 13.971 -1.421 -10.238 1.00 80.00 103 LEU A CA 1
ATOM 825 C C . LEU A 1 103 ? 13.020 -1.777 -11.388 1.00 80.00 103 LEU A C 1
ATOM 827 O O . LEU A 1 103 ? 13.468 -2.233 -12.434 1.00 80.00 103 LEU A O 1
ATOM 831 N N . VAL A 1 104 ? 11.715 -1.574 -11.185 1.00 76.88 104 VAL A N 1
ATOM 832 C CA . VAL A 1 104 ? 10.681 -1.875 -12.185 1.00 76.88 104 VAL A CA 1
ATOM 833 C C . VAL A 1 104 ? 10.616 -0.801 -13.271 1.00 76.88 104 VAL A C 1
ATOM 835 O O . VAL A 1 104 ? 10.543 -1.140 -14.447 1.00 76.88 104 VAL A O 1
ATOM 838 N N . ASN A 1 105 ? 10.650 0.478 -12.891 1.00 73.50 105 ASN A N 1
ATOM 839 C CA . ASN A 1 105 ? 10.482 1.597 -13.825 1.00 73.50 105 ASN A CA 1
ATOM 840 C C . ASN A 1 105 ? 11.806 2.155 -14.361 1.00 73.50 105 ASN A C 1
ATOM 842 O O . ASN A 1 105 ? 11.793 3.022 -15.229 1.00 73.50 105 ASN A O 1
ATOM 846 N N . GLY A 1 106 ? 12.938 1.689 -13.838 1.00 70.00 106 GLY A N 1
ATOM 847 C CA . GLY A 1 106 ? 14.219 2.358 -14.014 1.00 70.00 106 GLY A CA 1
ATOM 848 C C . GLY A 1 106 ? 14.374 3.543 -13.059 1.00 70.00 106 GLY A C 1
ATOM 849 O O . GLY A 1 106 ? 13.418 4.084 -12.494 1.00 70.00 106 GLY A O 1
ATOM 850 N N . VAL A 1 107 ? 15.622 3.942 -12.840 1.00 70.38 107 VAL A N 1
ATOM 851 C CA . VAL A 1 107 ? 15.923 5.206 -12.171 1.00 70.38 107 VAL A CA 1
ATOM 852 C C . VAL A 1 107 ? 15.643 6.315 -13.179 1.00 70.38 107 VAL A C 1
ATOM 854 O O . VAL A 1 107 ? 16.191 6.279 -14.277 1.00 70.38 107 VAL A O 1
ATOM 857 N N . ASN A 1 108 ? 14.819 7.298 -12.812 1.00 58.53 108 ASN A N 1
ATOM 858 C CA . ASN A 1 108 ? 14.691 8.543 -13.571 1.00 58.53 108 ASN A CA 1
ATOM 859 C C . ASN A 1 108 ? 16.021 9.306 -13.469 1.00 58.53 108 ASN A C 1
ATOM 861 O O . ASN A 1 108 ? 16.188 10.162 -12.601 1.00 58.53 108 ASN A O 1
ATOM 865 N N . GLN A 1 109 ? 16.996 8.920 -14.281 1.00 59.62 109 GLN A N 1
ATOM 866 C CA . GLN A 1 109 ? 18.193 9.701 -14.544 1.00 59.62 109 GLN A CA 1
ATOM 867 C C . GLN A 1 109 ? 17.964 10.488 -15.828 1.00 59.62 109 GLN A C 1
ATOM 869 O O . GLN A 1 109 ? 17.275 10.016 -16.734 1.00 59.62 109 GLN A O 1
ATOM 874 N N . ASP A 1 110 ? 18.519 11.697 -15.876 1.00 59.12 110 ASP A N 1
ATOM 875 C CA . ASP A 1 110 ? 18.599 12.466 -17.110 1.00 59.12 110 ASP A CA 1
ATOM 876 C C . ASP A 1 110 ? 19.300 11.593 -18.155 1.00 59.12 110 ASP A C 1
ATOM 878 O O . ASP A 1 110 ? 20.438 11.167 -17.959 1.00 59.12 110 ASP A O 1
ATOM 882 N N . TYR A 1 111 ? 18.578 11.248 -19.219 1.00 64.62 111 TYR A N 1
ATOM 883 C CA . TYR A 1 111 ? 19.116 10.417 -20.285 1.00 64.62 111 TYR A CA 1
ATOM 884 C C . TYR A 1 111 ? 20.223 11.192 -20.996 1.00 64.62 111 TYR A C 1
ATOM 886 O O . TYR A 1 111 ? 19.976 12.277 -21.529 1.00 64.62 111 TYR A O 1
ATOM 894 N N . ASP A 1 112 ? 21.431 10.632 -21.020 1.00 68.50 112 ASP A N 1
ATOM 895 C CA . ASP A 1 112 ? 22.518 11.203 -21.799 1.00 68.50 112 ASP A CA 1
ATOM 896 C C . ASP A 1 112 ? 22.269 10.928 -23.287 1.00 68.50 112 ASP A C 1
ATOM 898 O O . ASP A 1 112 ? 22.331 9.795 -23.775 1.00 68.50 112 ASP A O 1
ATOM 902 N N . VAL A 1 113 ? 21.942 11.994 -24.014 1.00 72.31 113 VAL A N 1
ATOM 903 C CA . VAL A 1 113 ? 21.702 11.950 -25.457 1.00 72.31 113 VAL A CA 1
ATOM 904 C C . VAL A 1 113 ? 22.971 11.520 -26.204 1.00 72.31 113 VAL A C 1
ATOM 906 O O . VAL A 1 113 ? 22.866 10.879 -27.250 1.00 72.31 113 VAL A O 1
ATOM 909 N N . GLU A 1 114 ? 24.167 11.801 -25.669 1.00 72.81 114 GLU A N 1
ATOM 910 C CA . GLU A 1 114 ? 25.430 11.357 -26.267 1.00 72.81 114 GLU A CA 1
ATOM 911 C C . GLU A 1 114 ? 25.613 9.838 -26.139 1.00 72.81 114 GLU A C 1
ATOM 913 O O . GLU A 1 114 ? 26.009 9.185 -27.108 1.00 72.81 114 GLU A O 1
ATOM 918 N N . GLU A 1 115 ? 25.246 9.251 -24.995 1.00 72.88 115 GLU A N 1
ATOM 919 C CA . GLU A 1 115 ? 25.275 7.796 -24.793 1.00 72.88 115 GLU A CA 1
ATOM 920 C C . GLU A 1 115 ? 24.222 7.084 -25.653 1.00 72.88 115 GLU A C 1
ATOM 922 O O . GLU A 1 115 ? 24.494 6.030 -26.237 1.00 72.88 115 GLU A O 1
ATOM 927 N N . LEU A 1 116 ? 23.032 7.676 -25.796 1.00 73.00 116 LEU A N 1
ATOM 928 C CA . LEU A 1 116 ? 21.987 7.131 -26.661 1.00 73.00 116 LEU A CA 1
ATOM 929 C C . LEU A 1 116 ? 22.422 7.149 -28.132 1.00 73.00 116 LEU A C 1
ATOM 931 O O . LEU A 1 116 ? 22.236 6.158 -28.841 1.00 73.00 116 LEU A O 1
ATOM 935 N N . LYS A 1 117 ? 23.059 8.237 -28.582 1.00 74.56 117 LYS A N 1
ATOM 936 C CA . LYS A 1 117 ? 23.615 8.343 -29.935 1.00 74.56 117 LYS A CA 1
ATOM 937 C C . LYS A 1 117 ? 24.716 7.311 -30.179 1.00 74.56 117 LYS A C 1
ATOM 939 O O . LYS A 1 117 ? 24.715 6.682 -31.233 1.00 74.56 117 LYS A O 1
ATOM 944 N N . ALA A 1 118 ? 25.610 7.102 -29.210 1.00 78.38 118 ALA A N 1
ATOM 945 C CA . ALA A 1 118 ? 26.707 6.138 -29.314 1.00 78.38 118 ALA A CA 1
ATOM 946 C C . ALA A 1 118 ? 26.236 4.672 -29.385 1.00 78.38 118 ALA A C 1
ATOM 948 O O . ALA A 1 118 ? 26.931 3.836 -29.958 1.00 78.38 118 ALA A O 1
ATOM 949 N N . ASN A 1 119 ? 25.062 4.362 -28.827 1.00 78.12 119 ASN A N 1
ATOM 950 C CA . ASN A 1 119 ? 24.471 3.019 -28.833 1.00 78.12 119 ASN A CA 1
ATOM 951 C C . ASN A 1 119 ? 23.355 2.835 -29.882 1.00 78.12 119 ASN A C 1
ATOM 953 O O . ASN A 1 119 ? 22.654 1.822 -29.861 1.00 78.12 119 ASN A O 1
ATOM 957 N N . THR A 1 120 ? 23.161 3.793 -30.794 1.00 80.12 120 THR A N 1
ATOM 958 C CA . THR A 1 120 ? 22.150 3.700 -31.857 1.00 80.12 120 THR A CA 1
ATOM 959 C C . THR A 1 120 ? 22.777 3.182 -33.150 1.00 80.12 120 THR A C 1
ATOM 961 O O . THR A 1 120 ? 23.632 3.836 -33.739 1.00 80.12 120 THR A O 1
ATOM 964 N N . GLU A 1 121 ? 22.312 2.030 -33.634 1.00 80.88 121 GLU A N 1
ATOM 965 C CA . GLU A 1 121 ? 22.681 1.516 -34.956 1.00 80.88 121 GLU A CA 1
ATOM 966 C C . GLU A 1 121 ? 21.702 2.009 -36.028 1.00 80.88 121 GLU A C 1
ATOM 968 O O . GLU A 1 121 ? 20.491 1.781 -35.954 1.00 80.88 121 GLU A O 1
ATOM 973 N N . TYR A 1 122 ? 22.230 2.660 -37.064 1.00 79.12 122 TYR A N 1
ATOM 974 C CA . TYR A 1 122 ? 21.442 3.127 -38.200 1.00 79.12 122 TYR A CA 1
ATOM 975 C C . TYR A 1 122 ? 21.426 2.066 -39.299 1.00 79.12 122 TYR A C 1
ATOM 977 O O . TYR A 1 122 ? 22.450 1.743 -39.900 1.00 79.12 122 TYR A O 1
ATOM 985 N N . ASN A 1 123 ? 20.241 1.544 -39.605 1.00 74.31 123 ASN A N 1
ATOM 986 C CA . ASN A 1 123 ? 20.040 0.688 -40.767 1.00 74.31 123 ASN A CA 1
ATOM 987 C C . ASN A 1 123 ? 19.572 1.552 -41.943 1.00 74.31 123 ASN A C 1
ATOM 989 O O . ASN A 1 123 ? 18.536 2.202 -41.844 1.00 74.31 123 ASN A O 1
ATOM 993 N N . LEU A 1 124 ? 20.318 1.522 -43.056 1.00 76.06 124 LEU A N 1
ATOM 994 C CA . LEU A 1 124 ? 20.078 2.278 -44.305 1.00 76.06 124 LEU A CA 1
ATOM 995 C C . LEU A 1 124 ? 20.386 3.786 -44.271 1.00 76.06 124 LEU A C 1
ATOM 997 O O . LEU A 1 124 ? 20.237 4.437 -45.301 1.00 76.06 124 LEU A O 1
ATOM 1001 N N . TYR A 1 125 ? 20.863 4.311 -43.145 1.00 71.19 125 TYR A N 1
ATOM 1002 C CA . TYR A 1 125 ? 21.251 5.711 -42.985 1.00 71.19 125 TYR A CA 1
ATOM 1003 C C . TYR A 1 125 ? 22.650 5.819 -42.365 1.00 71.19 125 TYR A C 1
ATOM 1005 O O . TYR A 1 125 ? 23.116 4.889 -41.706 1.00 71.19 125 TYR A O 1
ATOM 1013 N N . GLN A 1 126 ? 23.329 6.941 -42.585 1.00 75.62 126 GLN A N 1
ATOM 1014 C CA . GLN A 1 126 ? 24.637 7.262 -42.012 1.00 75.62 126 GLN A CA 1
ATOM 1015 C C . GLN A 1 126 ? 24.516 8.431 -41.034 1.00 75.62 126 GLN A C 1
ATOM 1017 O O . GLN A 1 126 ? 23.725 9.337 -41.247 1.00 75.62 126 GLN A O 1
ATOM 1022 N N . GLU A 1 127 ? 25.355 8.488 -39.998 1.00 73.25 127 GLU A N 1
ATOM 1023 C CA . GLU A 1 127 ? 25.361 9.608 -39.034 1.00 73.25 127 GLU A CA 1
ATOM 1024 C C . GLU A 1 127 ? 25.548 10.999 -39.670 1.00 73.25 127 GLU A C 1
ATOM 1026 O O . GLU A 1 127 ? 25.209 12.020 -39.071 1.00 73.25 127 GLU A O 1
ATOM 1031 N N . SER A 1 128 ? 26.099 11.048 -40.885 1.00 77.62 128 SER A N 1
ATOM 1032 C CA . SER A 1 128 ? 26.247 12.262 -41.687 1.00 77.62 128 SER A CA 1
ATOM 1033 C C . SER A 1 128 ? 24.963 12.719 -42.381 1.00 77.62 128 SER A C 1
ATOM 1035 O O . SER A 1 128 ? 24.945 13.827 -42.915 1.00 77.62 128 SER A O 1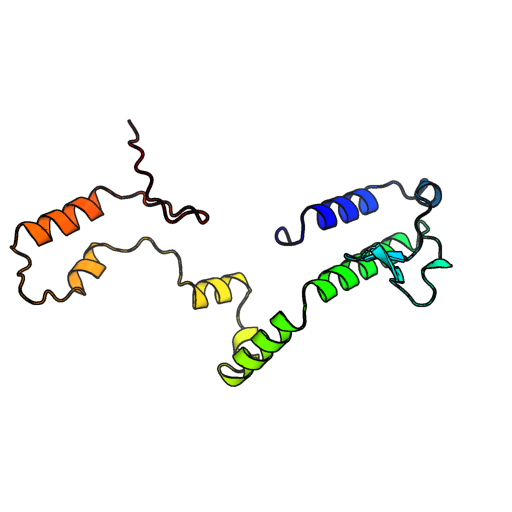
ATOM 1037 N N . ASP A 1 129 ? 23.921 11.889 -42.412 1.00 82.56 129 ASP A N 1
ATOM 1038 C CA . ASP A 1 129 ? 22.669 12.207 -43.086 1.00 82.56 129 ASP A CA 1
ATOM 1039 C C . ASP A 1 129 ? 21.924 13.314 -42.342 1.00 82.56 129 ASP A C 1
ATOM 1041 O O . ASP A 1 129 ? 21.816 13.329 -41.112 1.00 82.56 129 ASP A O 1
ATOM 1045 N N . GLN A 1 130 ? 21.378 14.244 -43.120 1.00 78.62 130 GLN A N 1
ATOM 1046 C CA . GLN A 1 130 ? 20.695 15.430 -42.611 1.00 78.62 130 GLN A CA 1
ATOM 1047 C C . GLN A 1 130 ? 19.501 15.072 -41.712 1.00 78.62 130 GLN A C 1
ATOM 1049 O O . GLN A 1 130 ? 19.276 15.730 -40.699 1.00 78.62 130 GLN A O 1
ATOM 1054 N N . ASP A 1 131 ? 18.796 13.984 -42.030 1.00 77.94 131 ASP A N 1
ATOM 1055 C CA . ASP A 1 131 ? 17.664 13.489 -41.244 1.00 77.94 131 ASP A CA 1
ATOM 1056 C C . ASP A 1 131 ? 18.089 13.022 -39.839 1.00 77.94 131 ASP A C 1
ATOM 1058 O O . ASP A 1 131 ? 17.378 13.259 -38.861 1.00 77.94 131 ASP A O 1
ATOM 1062 N N . ILE A 1 132 ? 19.274 12.411 -39.712 1.00 78.38 132 ILE A N 1
ATOM 1063 C CA . ILE A 1 132 ? 19.821 11.964 -38.421 1.00 78.38 132 ILE A CA 1
ATOM 1064 C C . ILE A 1 132 ? 20.364 13.150 -37.622 1.00 78.38 132 ILE A C 1
ATOM 1066 O O . ILE A 1 132 ? 20.188 13.207 -36.406 1.00 78.38 132 ILE A O 1
ATOM 1070 N N . GLN A 1 133 ? 20.985 14.129 -38.281 1.00 79.75 133 GLN A N 1
ATOM 1071 C CA . GLN A 1 133 ? 21.442 15.348 -37.607 1.00 79.75 133 GLN A CA 1
ATOM 1072 C C . GLN A 1 133 ? 20.266 16.130 -37.017 1.00 79.75 133 GLN A C 1
ATOM 1074 O O . GLN A 1 133 ? 20.310 16.505 -35.847 1.00 79.75 133 GLN A O 1
ATOM 1079 N N . TRP A 1 134 ? 19.179 16.282 -37.775 1.00 80.12 134 TRP A N 1
ATOM 1080 C CA . TRP A 1 134 ? 17.958 16.923 -37.289 1.00 80.12 134 TRP A CA 1
ATOM 1081 C C . TRP A 1 134 ? 17.279 16.155 -36.160 1.00 80.12 134 TRP A C 1
ATOM 1083 O O . TRP A 1 134 ? 16.799 16.780 -35.215 1.00 80.12 134 TRP A O 1
ATOM 1093 N N . LEU A 1 135 ? 17.274 14.819 -36.218 1.00 77.12 135 LEU A N 1
ATOM 1094 C CA . LEU A 1 135 ? 16.766 13.986 -35.128 1.00 77.12 135 LEU A CA 1
ATOM 1095 C C . LEU A 1 135 ? 17.452 14.353 -33.802 1.00 77.12 135 LEU A C 1
ATOM 1097 O O . LEU A 1 135 ? 16.770 14.675 -32.828 1.00 77.12 135 LEU A O 1
ATOM 1101 N N . TRP A 1 136 ? 18.788 14.379 -33.779 1.00 79.81 136 TRP A N 1
ATOM 1102 C CA . TRP A 1 136 ? 19.550 14.678 -32.563 1.00 79.81 136 TRP A CA 1
ATOM 1103 C C . TRP A 1 136 ? 19.512 16.164 -32.171 1.00 79.81 136 TRP A C 1
ATOM 1105 O O . TRP A 1 136 ? 19.408 16.476 -30.983 1.00 79.81 136 TRP A O 1
ATOM 1115 N N . GLU A 1 137 ? 19.497 17.097 -33.126 1.00 75.56 137 GLU A N 1
ATOM 1116 C CA . GLU A 1 137 ? 19.322 18.533 -32.846 1.00 75.56 137 GLU A CA 1
ATOM 1117 C C . GLU A 1 137 ? 17.976 18.832 -32.164 1.00 75.56 137 GLU A C 1
ATOM 1119 O O . GLU A 1 137 ? 17.917 19.610 -31.205 1.00 75.56 137 GLU A O 1
ATOM 1124 N N . CYS A 1 138 ? 16.896 18.168 -32.591 1.00 69.94 138 CYS A N 1
ATOM 1125 C CA . CYS A 1 138 ? 15.594 18.278 -31.937 1.00 69.94 138 CYS A CA 1
ATOM 1126 C C . CYS A 1 138 ? 15.612 17.727 -30.503 1.00 69.94 138 CYS A C 1
ATOM 1128 O O . CYS A 1 138 ? 14.983 18.322 -29.626 1.00 69.94 138 CYS A O 1
ATOM 1130 N N . THR A 1 139 ? 16.351 16.643 -30.236 1.00 65.81 139 THR A N 1
ATOM 1131 C CA . THR A 1 139 ? 16.489 16.114 -28.867 1.00 65.81 139 THR A CA 1
ATOM 1132 C C . THR A 1 139 ? 17.281 17.047 -27.944 1.00 65.81 139 THR A C 1
ATOM 1134 O O . THR A 1 139 ? 16.896 17.222 -26.791 1.00 65.81 139 THR A O 1
ATOM 1137 N N . PHE A 1 140 ? 18.310 17.736 -28.455 1.00 63.53 140 PHE A N 1
ATOM 1138 C CA . PHE A 1 140 ? 19.135 18.664 -27.669 1.00 63.53 140 PHE A CA 1
ATOM 1139 C C . PHE A 1 140 ? 18.390 19.957 -27.300 1.00 63.53 140 PHE A C 1
ATOM 1141 O O . PHE A 1 140 ? 18.570 20.501 -26.213 1.00 63.53 140 PHE A O 1
ATOM 1148 N N . CYS A 1 141 ? 17.502 20.438 -28.178 1.00 55.81 141 CYS A N 1
ATOM 1149 C CA . CYS A 1 141 ? 16.665 21.613 -27.911 1.00 55.81 141 CYS A CA 1
ATOM 1150 C C . CYS A 1 141 ? 15.552 21.334 -26.873 1.00 55.81 141 CYS A C 1
ATOM 1152 O O . CYS A 1 141 ? 14.963 22.262 -26.320 1.00 55.81 141 CYS A O 1
ATOM 1154 N N . SER A 1 142 ? 15.272 20.060 -26.580 1.00 50.34 142 SER A N 1
ATOM 1155 C CA . SER A 1 142 ? 14.187 19.608 -25.706 1.00 50.34 142 SER A CA 1
ATOM 1156 C C . SER A 1 142 ? 14.671 19.237 -24.296 1.00 50.34 142 SER A C 1
ATOM 1158 O O . SER A 1 142 ? 14.288 18.210 -23.747 1.00 50.34 142 SER A O 1
ATOM 1160 N N . SER A 1 143 ? 15.502 20.060 -23.651 1.00 45.00 143 SER A N 1
ATOM 1161 C CA . SER A 1 143 ? 16.004 19.775 -22.289 1.00 45.00 143 SER A CA 1
ATOM 1162 C C . SER A 1 143 ? 14.946 19.910 -21.172 1.00 45.00 143 SER A C 1
ATOM 1164 O O . SER A 1 143 ? 15.285 20.070 -20.003 1.00 45.00 143 SER A O 1
ATOM 1166 N N . THR A 1 144 ? 13.645 19.871 -21.474 1.00 40.69 144 THR A N 1
ATOM 1167 C CA . THR A 1 144 ? 12.587 19.748 -20.454 1.00 40.69 144 THR A CA 1
ATOM 1168 C C . THR A 1 144 ? 11.385 19.006 -21.033 1.00 40.69 144 THR A C 1
ATOM 1170 O O . THR A 1 144 ? 10.337 19.589 -21.308 1.00 40.69 144 THR A O 1
ATOM 1173 N N . ILE A 1 145 ? 11.526 17.695 -21.222 1.00 44.16 145 ILE A N 1
ATOM 1174 C CA . ILE A 1 145 ? 10.382 16.815 -21.470 1.00 44.16 145 ILE A CA 1
ATOM 1175 C C . ILE A 1 145 ? 9.817 16.423 -20.102 1.00 44.16 145 ILE A C 1
ATOM 1177 O O . ILE A 1 145 ? 10.353 15.560 -19.414 1.00 44.16 145 ILE A O 1
ATOM 1181 N N . THR A 1 146 ? 8.740 17.087 -19.681 1.00 39.66 146 THR A N 1
ATOM 1182 C CA . THR A 1 146 ? 7.928 16.631 -18.544 1.00 39.66 146 THR A CA 1
ATOM 1183 C C . THR A 1 146 ? 6.801 15.757 -19.084 1.00 39.66 146 THR A C 1
ATOM 1185 O O . THR A 1 146 ? 5.940 16.223 -19.825 1.00 39.66 146 THR A O 1
ATOM 1188 N N . ILE A 1 147 ? 6.824 14.467 -18.748 1.00 41.81 147 ILE A N 1
ATOM 1189 C CA . ILE A 1 147 ? 5.764 13.521 -19.111 1.00 41.81 147 ILE A CA 1
ATOM 1190 C C . ILE A 1 147 ? 4.676 13.629 -18.039 1.00 41.81 147 ILE A C 1
ATOM 1192 O O . ILE A 1 147 ? 4.895 13.258 -16.887 1.00 41.81 147 ILE A O 1
ATOM 1196 N N . SER A 1 148 ? 3.519 14.189 -18.393 1.00 39.66 148 SER A N 1
ATOM 1197 C CA . SER A 1 148 ? 2.353 14.252 -17.509 1.00 39.66 148 SER A CA 1
ATOM 1198 C C . SER A 1 148 ? 1.445 13.040 -17.722 1.00 39.66 148 SER A C 1
ATOM 1200 O O . SER A 1 148 ? 0.957 12.800 -18.824 1.00 39.66 148 SER A O 1
ATOM 1202 N N . ASP A 1 149 ? 1.183 12.320 -16.637 1.00 45.34 149 ASP A N 1
ATOM 1203 C CA . ASP A 1 149 ? 0.724 10.925 -16.575 1.00 45.34 149 ASP A CA 1
ATOM 1204 C C . ASP A 1 149 ? -0.769 10.678 -16.891 1.00 45.34 149 ASP A C 1
ATOM 1206 O O . ASP A 1 149 ? -1.368 9.733 -16.386 1.00 45.34 149 ASP A O 1
ATOM 1210 N N . SER A 1 150 ? -1.436 11.538 -17.669 1.00 43.88 150 SER A N 1
ATOM 1211 C CA . SER A 1 150 ? -2.898 11.400 -17.855 1.00 43.88 150 SER A CA 1
ATOM 1212 C C . SER A 1 150 ? -3.414 11.443 -19.281 1.00 43.88 150 SER A C 1
ATOM 1214 O O . SER A 1 150 ? -4.462 10.861 -19.532 1.00 43.88 150 SER A O 1
ATOM 1216 N N . GLU A 1 151 ? -2.673 11.980 -20.240 1.00 36.88 151 GLU A N 1
ATOM 1217 C CA . GLU A 1 151 ? -2.964 11.783 -21.657 1.00 36.88 151 GLU A CA 1
ATOM 1218 C C . GLU A 1 151 ? -1.629 11.801 -22.389 1.00 36.88 151 GLU A C 1
ATOM 1220 O O . GLU A 1 151 ? -0.794 12.666 -22.130 1.00 36.88 151 GLU A O 1
ATOM 1225 N N . CYS A 1 152 ? -1.404 10.837 -23.282 1.00 38.72 152 CYS A N 1
ATOM 1226 C CA . CYS A 1 152 ? -0.233 10.782 -24.154 1.00 38.72 152 CYS A CA 1
ATOM 1227 C C . CYS A 1 152 ? -0.326 11.903 -25.209 1.00 38.72 152 CYS A C 1
ATOM 1229 O O . CYS A 1 152 ? -0.472 11.659 -26.403 1.00 38.72 152 CYS A O 1
ATOM 1231 N N . SER A 1 153 ? -0.308 13.144 -24.736 1.00 31.62 153 SER A N 1
ATOM 1232 C CA . SER A 1 153 ? -0.469 14.377 -25.483 1.00 31.62 153 SER A CA 1
ATOM 1233 C C . SER A 1 153 ? 0.781 15.204 -25.232 1.00 31.62 153 SER A C 1
ATOM 1235 O O . SER A 1 153 ? 0.962 15.780 -24.161 1.00 31.62 153 SER A O 1
ATOM 1237 N N . ILE A 1 154 ? 1.665 15.240 -26.226 1.00 36.81 154 ILE A N 1
ATOM 1238 C CA . ILE A 1 154 ? 2.885 16.048 -26.191 1.00 36.81 154 ILE A CA 1
ATOM 1239 C C . ILE A 1 154 ? 2.459 17.517 -26.284 1.00 36.81 154 ILE A C 1
ATOM 1241 O O . ILE A 1 154 ? 2.059 17.990 -27.348 1.00 36.81 154 ILE A O 1
ATOM 1245 N N . GLN A 1 155 ? 2.503 18.235 -25.164 1.00 37.19 155 GLN A N 1
ATOM 1246 C CA . GLN A 1 155 ? 2.247 19.673 -25.121 1.00 37.19 155 GLN A CA 1
ATOM 1247 C C . GLN A 1 155 ? 3.583 20.418 -25.136 1.00 37.19 155 GLN A C 1
ATOM 1249 O O . GLN A 1 155 ? 4.395 20.293 -24.222 1.00 37.19 155 GLN A O 1
ATOM 1254 N N . VAL A 1 156 ? 3.806 21.201 -26.192 1.00 42.62 156 VAL A N 1
ATOM 1255 C CA . VAL A 1 156 ? 4.998 22.039 -26.361 1.00 42.62 156 VAL A CA 1
ATOM 1256 C C . VAL A 1 156 ? 4.698 23.423 -25.794 1.00 42.62 156 VAL A C 1
ATOM 1258 O O . VAL A 1 156 ? 3.867 24.146 -26.341 1.00 42.62 156 VAL A O 1
ATOM 1261 N N . SER A 1 157 ? 5.386 23.814 -24.722 1.00 38.56 157 SER A N 1
ATOM 1262 C CA . SER A 1 157 ? 5.356 25.190 -24.215 1.00 38.56 157 SER A CA 1
ATOM 1263 C C . SER A 1 157 ? 6.724 25.842 -24.384 1.00 38.56 157 SER A C 1
ATOM 1265 O O . SER A 1 157 ? 7.742 25.276 -23.990 1.00 38.56 157 SER A O 1
ATOM 1267 N N . LYS A 1 158 ? 6.751 27.038 -24.980 1.00 33.91 158 LYS A N 1
ATOM 1268 C CA . LYS A 1 158 ? 7.953 27.870 -25.091 1.00 33.91 158 LYS A CA 1
ATOM 1269 C C . LYS A 1 158 ? 8.077 28.731 -23.834 1.00 33.91 158 LYS A C 1
ATOM 1271 O O . LYS A 1 158 ? 7.246 29.610 -23.619 1.00 33.91 158 LYS A O 1
ATOM 1276 N N . GLY A 1 159 ? 9.117 28.498 -23.035 1.00 37.22 159 GLY A N 1
ATOM 1277 C CA . GLY A 1 159 ? 9.592 29.488 -22.067 1.00 37.22 159 GLY A CA 1
ATOM 1278 C C . GLY A 1 159 ? 10.210 30.664 -22.823 1.00 37.22 159 GLY A C 1
ATOM 1279 O O . GLY A 1 159 ? 11.044 30.445 -23.701 1.00 37.22 159 GLY A O 1
ATOM 1280 N N . GLY A 1 160 ? 9.721 31.875 -22.551 1.00 33.00 160 GLY A N 1
ATOM 1281 C CA . GLY A 1 160 ? 10.304 33.127 -23.043 1.00 33.00 160 GLY A CA 1
ATOM 1282 C C . GLY A 1 160 ? 11.512 33.569 -22.234 1.00 33.00 160 GLY A C 1
ATOM 1283 O O . GLY A 1 160 ? 11.662 33.082 -21.091 1.00 33.00 160 GLY A O 1
#

Sequence (160 aa):
MNNLDPEIYNSIRKLRDFPNDQVESLDLDFTIGGSQGQIVDLIPNGSKIQVNSSSKFQYITELCKYKLSACFRPQTLWLLDGLNQIIPVKWLNIFNATELNNLVNGVNQDYDVEELKANTEYNLYQESDQDIQWLWECTFCSSTITISDSECSIQVSKGG

InterPro domains:
  IPR000569 HECT domain [PF00632] (2-138)
  IPR000569 HECT domain [PS50237] (1-137)
  IPR035983 HECT, E3 ligase catalytic domain [SSF56204] (4-138)
  IPR044611 Ubiquitin-protein ligase E3A/B/C-like [PTHR45700] (3-137)

Organism: Lucilia cuprina (NCBI:txid7375)

Foldseek 3Di:
DVPADVVLVVVLVCLVVDDQVCLVVVQDFQWDQDPVRDIDRLDVPRVVHTDHSVCSVVSNVSSVVVSVVVVVDVVVVVVVVVVCVVPPVVVVVVDDPVRVVCVVVPDPDDDDLVVVVVPDDDDPDDCPDPVNVVVSVVVVVCSDDDDDDDDPDRDDDDDD

Secondary structure (DSSP, 8-state):
-TTS-HHHHHHHHHHHHS-GGGGGGG--BSEEE-TTS-EEESSTTGGG-B--TTTHHHHHHHHHHHHHHHHS-HHHHHHHHHHHHHS-HHHHTTS-HHHHHHHHH---PPP-HHHHHHTPPPSS--TTSHHHHHHHHHHHH-------TT----------

Radius of gyration: 26.44 Å; chains: 1; bounding box: 51×51×71 Å